Protein AF-A0A9D9R677-F1 (afdb_monomer)

Foldseek 3Di:
DDDDDPPPPPDPDFCDWADQPPRDTDRDLVVFLFPVLSVLVVVLVVLVVVLVVLVVVLVVLVVVLVVDDPVVNVVSVVVNVVSVVVNVVSVVVSVVSSVVSNVRRVVSVVD

Secondary structure (DSSP, 8-state):
----------SPPPS--EE-STTPEE-SGGG-S-HHHHHHHHHHHHHHHHHHHHHHHHHHHHHHHHH--HHHHHHHHHHHHHHHHHHHHHHHHHHHHHHHHHHHHHHHHT-

Structure (mmCIF, N/CA/C/O backbone):
data_AF-A0A9D9R677-F1
#
_entry.id   AF-A0A9D9R677-F1
#
loop_
_atom_site.group_PDB
_atom_site.id
_atom_site.type_symbol
_atom_site.label_atom_id
_atom_site.label_alt_id
_atom_site.label_comp_id
_atom_site.label_asym_id
_atom_site.label_entity_id
_atom_site.label_seq_id
_atom_site.pdbx_PDB_ins_code
_atom_site.Cartn_x
_atom_site.Cartn_y
_atom_site.Cartn_z
_atom_site.occupancy
_atom_site.B_iso_or_equiv
_atom_site.auth_seq_id
_atom_site.auth_comp_id
_atom_site.auth_asym_id
_atom_site.auth_atom_id
_atom_site.pdbx_PDB_model_num
ATOM 1 N N . SER A 1 1 ? -29.674 -23.892 -34.224 1.00 45.31 1 SER A N 1
ATOM 2 C CA . SER A 1 1 ? -28.416 -23.775 -33.471 1.00 45.31 1 SER A CA 1
ATOM 3 C C . SER A 1 1 ? -27.581 -22.693 -34.110 1.00 45.31 1 SER A C 1
ATOM 5 O O . SER A 1 1 ? -27.325 -22.792 -35.301 1.00 45.31 1 SER A O 1
ATOM 7 N N . ILE A 1 2 ? -27.250 -21.642 -33.365 1.00 44.66 2 ILE A N 1
ATOM 8 C CA . ILE A 1 2 ? -26.244 -20.656 -33.765 1.00 44.66 2 ILE A CA 1
ATOM 9 C C . ILE A 1 2 ? -25.199 -20.691 -32.657 1.00 44.66 2 ILE A C 1
ATOM 11 O O . ILE A 1 2 ? -25.521 -20.438 -31.498 1.00 44.66 2 ILE A O 1
ATOM 15 N N . GLU A 1 3 ? -23.988 -21.095 -33.022 1.00 49.84 3 GLU A N 1
ATOM 16 C CA . GLU A 1 3 ? -22.801 -21.026 -32.179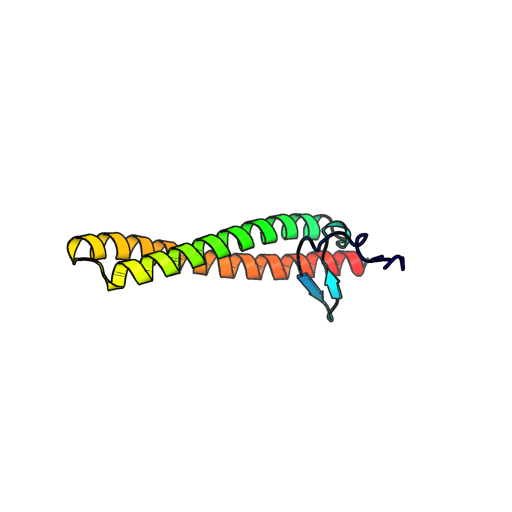 1.00 49.84 3 GLU A CA 1
ATOM 17 C C . GLU A 1 3 ? -22.463 -19.551 -31.946 1.00 49.84 3 GLU A C 1
ATOM 19 O O . GLU A 1 3 ? -22.092 -18.832 -32.873 1.00 49.84 3 GLU A O 1
ATOM 24 N N . SER A 1 4 ? -22.618 -19.075 -30.711 1.00 49.94 4 SER A N 1
ATOM 25 C CA . SER A 1 4 ? -22.035 -17.805 -30.289 1.00 49.94 4 SER A CA 1
ATOM 26 C C . SER A 1 4 ? -20.605 -18.069 -29.827 1.00 49.94 4 SER A C 1
ATOM 28 O O . SER A 1 4 ? -20.369 -18.559 -28.723 1.00 49.94 4 SER A O 1
ATOM 30 N N . ILE A 1 5 ? -19.660 -17.760 -30.705 1.00 54.50 5 ILE A N 1
ATOM 31 C CA . ILE A 1 5 ? -18.229 -17.706 -30.422 1.00 54.50 5 ILE A CA 1
ATOM 32 C C . ILE A 1 5 ? -17.991 -16.557 -29.429 1.00 54.50 5 ILE A C 1
ATOM 34 O O . ILE A 1 5 ? -17.994 -15.392 -29.817 1.00 54.50 5 ILE A O 1
ATOM 38 N N . SER A 1 6 ? -17.786 -16.872 -28.149 1.00 49.88 6 SER A N 1
ATOM 39 C CA . SER A 1 6 ? -17.141 -15.957 -27.197 1.00 49.88 6 SER A CA 1
ATOM 40 C C . SER A 1 6 ? -15.634 -16.178 -27.268 1.00 49.88 6 SER A C 1
ATOM 42 O O . SER A 1 6 ? -15.050 -16.852 -26.427 1.00 49.88 6 SER A O 1
ATOM 44 N N . ALA A 1 7 ? -15.006 -15.644 -28.313 1.00 53.78 7 ALA A N 1
ATOM 45 C CA . ALA A 1 7 ? -13.555 -15.539 -28.391 1.00 53.78 7 ALA A CA 1
ATOM 46 C C . ALA A 1 7 ? -13.122 -14.256 -27.669 1.00 53.78 7 ALA A C 1
ATOM 48 O O . ALA A 1 7 ? -12.925 -13.228 -28.303 1.00 53.78 7 ALA A O 1
ATOM 49 N N . ASP A 1 8 ? -13.041 -14.314 -26.340 1.00 53.41 8 ASP A N 1
ATOM 50 C CA . ASP A 1 8 ? -12.441 -13.243 -25.527 1.00 53.41 8 ASP A CA 1
ATOM 51 C C . ASP A 1 8 ? -11.846 -13.790 -24.209 1.00 53.41 8 ASP A C 1
ATOM 53 O O . ASP A 1 8 ? -11.857 -13.132 -23.175 1.00 53.41 8 ASP A O 1
ATOM 57 N N . THR A 1 9 ? -11.336 -15.030 -24.220 1.00 54.97 9 THR A N 1
ATOM 58 C CA . THR A 1 9 ? -10.820 -15.720 -23.015 1.00 54.97 9 THR A CA 1
ATOM 59 C C . THR A 1 9 ? -9.302 -15.922 -22.972 1.00 54.97 9 THR A C 1
ATOM 61 O O . THR A 1 9 ? -8.827 -16.607 -22.077 1.00 54.97 9 THR A O 1
ATOM 64 N N . ASP A 1 10 ? -8.525 -15.329 -23.884 1.00 60.12 10 ASP A N 1
ATOM 65 C CA . ASP A 1 10 ? -7.072 -15.593 -23.975 1.00 60.12 10 ASP A CA 1
ATOM 66 C C . ASP A 1 10 ? -6.165 -14.444 -23.505 1.00 60.12 10 ASP A C 1
ATOM 68 O O . ASP A 1 10 ? -4.940 -14.540 -23.612 1.00 60.12 10 ASP A O 1
ATOM 72 N N . LYS A 1 11 ? -6.713 -13.346 -22.963 1.00 60.00 11 LYS A N 1
ATOM 73 C CA . LYS A 1 11 ? -5.865 -12.358 -22.278 1.00 60.00 11 LYS A CA 1
ATOM 74 C C . LYS A 1 11 ? -5.670 -12.786 -20.822 1.00 60.00 11 LYS A C 1
ATOM 76 O O . LYS A 1 11 ? -6.671 -12.913 -20.122 1.00 60.00 11 LYS A O 1
ATOM 81 N N . PRO A 1 12 ? -4.424 -12.995 -20.358 1.00 68.38 12 PRO A N 1
ATOM 82 C CA . PRO A 1 12 ? -4.176 -13.216 -18.941 1.00 68.38 12 PRO A CA 1
ATOM 83 C C . PRO A 1 12 ? -4.660 -12.002 -18.143 1.00 68.38 12 PRO A C 1
ATOM 85 O O . PRO A 1 12 ? -4.507 -10.865 -18.599 1.00 68.38 12 PRO A O 1
ATOM 88 N N . ASP A 1 13 ? -5.242 -12.260 -16.972 1.00 82.44 13 ASP A N 1
ATOM 89 C CA . ASP A 1 13 ? -5.679 -11.209 -16.056 1.00 82.44 13 ASP A CA 1
ATOM 90 C C . ASP A 1 13 ? -4.505 -10.295 -15.678 1.00 82.44 13 ASP A C 1
ATOM 92 O O . ASP A 1 13 ? -3.364 -10.740 -15.519 1.00 82.44 13 ASP A O 1
ATOM 96 N N . ASP A 1 14 ? -4.798 -9.004 -15.517 1.00 88.38 14 ASP A N 1
ATOM 97 C CA . ASP A 1 14 ? -3.822 -8.031 -15.034 1.00 88.38 14 ASP A CA 1
ATOM 98 C C . ASP A 1 14 ? -3.372 -8.409 -13.611 1.00 88.38 14 ASP A C 1
ATOM 100 O O . ASP A 1 14 ? -4.175 -8.442 -12.677 1.00 88.38 14 ASP A O 1
ATOM 104 N N . GLU A 1 15 ? -2.070 -8.637 -13.424 1.00 90.25 15 GLU A N 1
ATOM 105 C CA . GLU A 1 15 ? -1.474 -8.941 -12.114 1.00 90.25 15 GLU A CA 1
ATOM 106 C C . GLU A 1 15 ? -1.501 -7.704 -11.199 1.00 90.25 15 GLU A C 1
ATOM 108 O O . GLU A 1 15 ? -1.583 -7.800 -9.973 1.00 90.25 15 GLU A O 1
ATOM 113 N N . PHE A 1 16 ? -1.426 -6.518 -11.803 1.00 93.56 16 PHE A N 1
ATOM 114 C CA . PHE A 1 16 ? -1.560 -5.222 -11.150 1.00 93.56 16 PHE A CA 1
ATOM 115 C C . PHE A 1 16 ? -1.871 -4.135 -12.183 1.00 93.56 16 PHE A C 1
ATOM 117 O O . PHE A 1 16 ? -1.915 -4.372 -13.383 1.00 93.56 16 PHE A O 1
ATOM 124 N N . VAL A 1 17 ? -2.050 -2.897 -11.723 1.00 94.00 17 VAL A N 1
ATOM 125 C CA . VAL A 1 17 ? -2.028 -1.715 -12.591 1.00 94.00 17 VAL A CA 1
ATOM 126 C C . VAL A 1 17 ? -1.042 -0.720 -12.002 1.00 94.00 17 VAL A C 1
ATOM 128 O O . VAL A 1 17 ? -1.233 -0.233 -10.885 1.00 94.00 17 VAL A O 1
ATOM 131 N N . PHE A 1 18 ? 0.026 -0.428 -12.741 1.00 96.00 18 PHE A N 1
ATOM 132 C CA . PHE A 1 18 ? 1.056 0.521 -12.333 1.00 96.00 18 PHE A CA 1
ATOM 133 C C . PHE A 1 18 ? 1.412 1.466 -13.475 1.00 96.00 18 PHE A C 1
ATOM 135 O O . PHE A 1 18 ? 1.632 1.036 -14.602 1.00 96.00 18 PHE A O 1
ATOM 142 N N . TYR A 1 19 ? 1.484 2.761 -13.178 1.00 94.62 19 TYR A N 1
ATOM 143 C CA . TYR A 1 19 ? 1.887 3.774 -14.148 1.00 94.62 19 TYR A CA 1
ATOM 144 C C . TYR A 1 19 ? 3.340 4.162 -13.901 1.00 94.62 19 TYR A C 1
ATOM 146 O O . TYR A 1 19 ? 3.666 4.729 -12.849 1.00 94.62 19 TYR A O 1
ATOM 154 N N . VAL A 1 20 ? 4.189 3.848 -14.879 1.00 89.56 20 VAL A N 1
ATOM 155 C CA . VAL A 1 20 ? 5.627 4.113 -14.826 1.00 89.56 20 VAL A CA 1
ATOM 156 C C . VAL A 1 20 ? 5.857 5.603 -15.063 1.00 89.56 20 VAL A C 1
ATOM 158 O O . VAL A 1 20 ? 5.989 6.357 -14.106 1.00 89.56 20 VAL A O 1
ATOM 161 N N . MET A 1 21 ? 5.819 6.068 -16.310 1.00 84.69 21 MET A N 1
ATOM 162 C CA . MET A 1 21 ? 5.948 7.482 -16.674 1.00 84.69 21 MET A CA 1
ATOM 163 C C . MET A 1 21 ? 5.141 7.763 -17.943 1.00 84.69 21 MET A C 1
ATOM 165 O O . MET A 1 21 ? 4.834 6.846 -18.700 1.00 84.69 21 MET A O 1
ATOM 169 N N . ASN A 1 22 ? 4.766 9.026 -18.171 1.00 84.00 22 ASN A N 1
ATOM 170 C CA . ASN A 1 22 ? 4.125 9.481 -19.415 1.00 84.00 22 ASN A CA 1
ATOM 171 C C . ASN A 1 22 ? 2.879 8.672 -19.840 1.00 84.00 22 ASN A C 1
ATOM 173 O O . ASN A 1 22 ? 2.619 8.491 -21.025 1.00 84.00 22 ASN A O 1
ATOM 177 N N . GLY A 1 23 ? 2.110 8.163 -18.871 1.00 83.50 23 GLY A N 1
ATOM 178 C CA . GLY A 1 23 ? 0.900 7.375 -19.130 1.00 83.50 23 GLY A CA 1
ATOM 179 C C . GLY A 1 23 ? 1.140 5.907 -19.499 1.00 83.50 23 GLY A C 1
ATOM 180 O O . GLY A 1 23 ? 0.167 5.179 -19.690 1.00 83.50 23 GLY A O 1
ATOM 181 N N . VAL A 1 24 ? 2.394 5.442 -19.544 1.00 90.56 24 VAL A N 1
ATOM 182 C CA . VAL A 1 24 ? 2.719 4.029 -19.777 1.00 90.56 24 VAL A CA 1
ATOM 183 C C . VAL A 1 24 ? 2.226 3.194 -18.596 1.00 90.56 24 VAL A C 1
ATOM 185 O O . VAL A 1 24 ? 2.647 3.392 -17.451 1.00 90.56 24 VAL A O 1
ATOM 188 N N . ARG A 1 25 ? 1.308 2.273 -18.892 1.00 94.25 25 ARG A N 1
ATOM 189 C CA . ARG A 1 25 ? 0.683 1.359 -17.936 1.00 94.25 25 ARG A CA 1
ATOM 190 C C . ARG A 1 25 ? 1.335 -0.011 -18.043 1.00 94.25 25 ARG A C 1
ATOM 192 O O . ARG A 1 25 ? 1.313 -0.611 -19.112 1.00 94.25 25 ARG A O 1
ATOM 199 N N . TYR A 1 26 ? 1.846 -0.508 -16.926 1.00 95.75 26 TYR A N 1
ATOM 200 C CA . TYR A 1 26 ? 2.281 -1.888 -16.762 1.00 95.75 26 TYR A CA 1
ATOM 201 C C . TYR A 1 26 ? 1.225 -2.663 -15.995 1.00 95.75 26 TYR A C 1
ATOM 203 O O . TYR A 1 26 ? 0.663 -2.159 -15.014 1.00 95.75 26 TYR A O 1
ATOM 211 N N . THR A 1 27 ? 0.971 -3.884 -16.452 1.00 95.31 27 THR A N 1
ATOM 212 C CA . THR A 1 27 ? 0.014 -4.783 -15.811 1.00 95.31 27 THR A CA 1
ATOM 213 C C . THR A 1 27 ? 0.588 -6.125 -15.395 1.00 95.31 27 THR A C 1
ATOM 215 O O . THR A 1 27 ? -0.085 -6.881 -14.698 1.00 95.31 27 THR A O 1
ATOM 218 N N . ARG A 1 28 ? 1.836 -6.415 -15.781 1.00 95.12 28 ARG A N 1
ATOM 219 C CA . ARG A 1 28 ? 2.522 -7.681 -15.503 1.00 95.12 28 ARG A CA 1
ATOM 220 C C . ARG A 1 28 ? 3.994 -7.458 -15.180 1.00 95.12 28 ARG A C 1
ATOM 222 O O . ARG A 1 28 ? 4.599 -6.487 -15.644 1.00 95.12 28 ARG A O 1
ATOM 229 N N . PHE A 1 29 ? 4.600 -8.349 -14.394 1.00 95.50 29 PHE A N 1
ATOM 230 C CA . PHE A 1 29 ? 6.013 -8.211 -13.997 1.00 95.50 29 PHE A CA 1
ATOM 231 C C . PHE A 1 29 ? 7.001 -8.269 -15.174 1.00 95.50 29 PHE A C 1
ATOM 233 O O . PHE A 1 2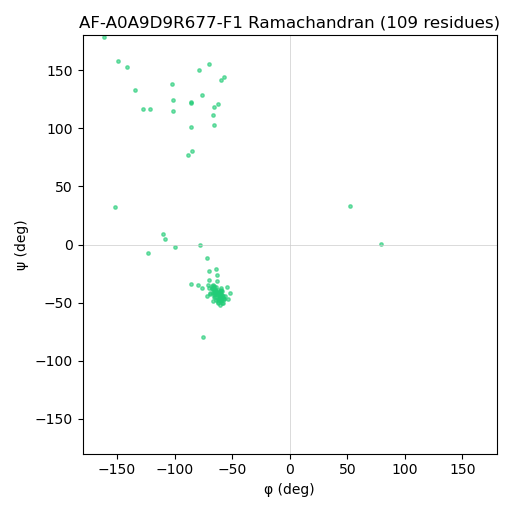9 ? 8.094 -7.700 -15.095 1.00 95.50 29 PHE A O 1
ATOM 240 N N . ASP A 1 30 ? 6.631 -8.936 -16.268 1.00 94.81 30 ASP A N 1
ATOM 241 C CA . ASP A 1 30 ? 7.437 -9.015 -17.491 1.00 94.81 30 ASP A CA 1
ATOM 242 C C . ASP A 1 30 ? 7.472 -7.701 -18.288 1.00 94.81 30 ASP A C 1
ATOM 244 O O . ASP A 1 30 ? 8.318 -7.549 -19.163 1.00 94.81 30 ASP A O 1
ATOM 248 N N . ASN A 1 31 ? 6.619 -6.724 -17.954 1.00 95.12 31 ASN A N 1
ATOM 249 C CA . ASN A 1 31 ? 6.647 -5.400 -18.575 1.00 95.12 31 ASN A CA 1
ATOM 250 C C . ASN A 1 31 ? 7.880 -4.584 -18.151 1.00 95.12 31 ASN A C 1
ATOM 252 O O . ASN A 1 31 ? 8.282 -3.677 -18.873 1.00 95.12 31 ASN A O 1
ATOM 256 N N . PHE A 1 32 ? 8.481 -4.901 -16.999 1.00 96.50 32 PHE A N 1
ATOM 257 C CA . PHE A 1 32 ? 9.655 -4.191 -16.492 1.00 96.50 32 PHE A CA 1
ATOM 258 C C . PHE A 1 32 ? 10.931 -4.589 -17.230 1.00 96.50 32 PHE A C 1
ATOM 260 O O . PHE A 1 32 ? 11.280 -5.773 -17.279 1.00 96.50 32 PHE A O 1
ATOM 267 N N . GLN A 1 33 ? 11.672 -3.591 -17.706 1.00 96.12 33 GLN A N 1
ATOM 268 C CA . GLN A 1 33 ? 13.022 -3.748 -18.248 1.00 96.12 33 GLN A CA 1
ATOM 269 C C . GLN A 1 33 ? 14.060 -3.852 -17.125 1.00 96.12 33 GLN A C 1
ATOM 271 O O . GLN A 1 33 ? 15.025 -4.613 -17.230 1.00 96.12 33 GLN A O 1
ATOM 276 N N . SER A 1 34 ? 13.847 -3.139 -16.015 1.00 97.38 34 SER A N 1
ATOM 277 C CA . SER A 1 34 ? 14.719 -3.183 -14.844 1.00 97.38 34 SER A CA 1
ATOM 278 C C . SER A 1 34 ? 14.352 -4.338 -13.909 1.00 97.38 34 SER A C 1
ATOM 280 O O . SER A 1 34 ? 13.243 -4.414 -13.373 1.00 97.38 34 SER A O 1
ATOM 282 N N . SER A 1 35 ? 15.313 -5.228 -13.642 1.00 97.25 35 SER A N 1
ATOM 283 C CA . SER A 1 35 ? 15.158 -6.281 -12.626 1.00 97.25 35 SER A CA 1
ATOM 284 C C . SER A 1 35 ? 14.977 -5.707 -11.216 1.00 97.25 35 SER A C 1
ATOM 286 O O . SER A 1 35 ? 14.249 -6.280 -10.404 1.00 97.25 35 SER A O 1
ATOM 288 N N . GLU A 1 36 ? 15.582 -4.549 -10.936 1.00 97.94 36 GLU A N 1
ATOM 289 C CA . GLU A 1 36 ? 15.385 -3.811 -9.690 1.00 97.94 36 GLU A CA 1
ATOM 290 C C . GLU A 1 36 ? 13.953 -3.273 -9.586 1.00 97.94 36 GLU A C 1
ATOM 292 O O . GLU A 1 36 ? 13.291 -3.502 -8.571 1.00 97.94 36 GLU A O 1
ATOM 297 N N . ALA A 1 37 ? 13.443 -2.625 -10.642 1.00 97.69 37 ALA A N 1
ATOM 298 C CA . ALA A 1 37 ? 12.069 -2.123 -10.668 1.00 97.69 37 ALA A CA 1
ATOM 299 C C . ALA A 1 37 ? 11.054 -3.263 -10.495 1.00 97.69 37 ALA A C 1
ATOM 301 O O . ALA A 1 37 ? 10.107 -3.129 -9.718 1.00 97.69 37 ALA A O 1
ATOM 302 N N . ARG A 1 38 ? 11.300 -4.417 -11.130 1.00 98.06 38 ARG A N 1
ATOM 303 C CA . ARG A 1 38 ? 10.486 -5.628 -10.956 1.00 98.06 38 ARG A CA 1
ATOM 304 C C . ARG A 1 38 ? 10.454 -6.099 -9.499 1.00 98.06 38 ARG A C 1
ATOM 306 O O . ARG A 1 38 ? 9.372 -6.280 -8.948 1.00 98.06 38 ARG A O 1
ATOM 313 N N . SER A 1 39 ? 11.612 -6.226 -8.844 1.00 98.06 39 SER A N 1
ATOM 314 C CA . SER A 1 39 ? 11.673 -6.641 -7.431 1.00 98.06 39 SER A CA 1
ATOM 315 C C . SER A 1 39 ? 11.006 -5.628 -6.493 1.00 98.06 39 SER A C 1
ATOM 317 O O . SER A 1 39 ? 10.350 -5.995 -5.515 1.00 98.06 39 SER A O 1
ATOM 319 N N . LEU A 1 40 ? 11.139 -4.331 -6.778 1.00 98.44 40 LEU A N 1
ATOM 320 C CA . LEU A 1 40 ? 10.435 -3.289 -6.035 1.00 98.44 40 LEU A CA 1
ATOM 321 C C . LEU A 1 40 ? 8.917 -3.377 -6.236 1.00 98.44 40 LEU A C 1
ATOM 323 O O . LEU A 1 40 ? 8.174 -3.177 -5.275 1.00 98.44 40 LEU A O 1
ATOM 327 N N . MET A 1 41 ? 8.451 -3.728 -7.436 1.00 98.12 41 MET A N 1
ATOM 328 C CA . MET A 1 41 ? 7.032 -3.934 -7.713 1.00 98.12 41 MET A CA 1
ATOM 329 C C . MET A 1 41 ? 6.458 -5.126 -6.938 1.00 98.12 41 MET A C 1
ATOM 331 O O . MET A 1 41 ? 5.366 -5.015 -6.386 1.00 98.12 41 MET A O 1
ATOM 335 N N . GLU A 1 42 ? 7.189 -6.235 -6.810 1.00 97.44 42 GLU A N 1
ATOM 336 C CA . GLU A 1 42 ? 6.760 -7.373 -5.977 1.00 97.44 42 GLU A CA 1
ATOM 337 C C . GLU A 1 42 ? 6.523 -6.929 -4.524 1.00 97.44 42 GLU A C 1
ATOM 339 O O . GLU A 1 42 ? 5.466 -7.184 -3.937 1.00 97.44 42 GLU A O 1
ATOM 344 N N . LYS A 1 43 ? 7.470 -6.164 -3.964 1.00 97.75 43 LYS A N 1
ATOM 345 C CA . LYS A 1 43 ? 7.345 -5.580 -2.618 1.00 97.75 43 LYS A CA 1
ATOM 346 C C . LYS A 1 43 ? 6.167 -4.612 -2.529 1.00 97.75 43 LYS A C 1
ATOM 348 O O . LYS A 1 43 ? 5.447 -4.615 -1.531 1.00 97.75 43 LYS A O 1
ATOM 353 N N . ARG A 1 44 ? 5.960 -3.792 -3.563 1.00 98.06 44 ARG A N 1
ATOM 354 C CA . ARG A 1 44 ? 4.844 -2.846 -3.655 1.00 98.06 44 ARG A CA 1
ATOM 355 C C . ARG A 1 44 ? 3.500 -3.565 -3.603 1.00 98.06 44 ARG A C 1
ATOM 357 O O . ARG A 1 44 ? 2.635 -3.141 -2.844 1.00 98.06 44 ARG A O 1
ATOM 364 N N . VAL A 1 45 ? 3.316 -4.627 -4.391 1.00 97.06 45 VAL A N 1
ATOM 365 C CA . VAL A 1 45 ? 2.069 -5.410 -4.434 1.00 97.06 45 VAL A CA 1
ATOM 366 C C . VAL A 1 45 ? 1.777 -6.019 -3.065 1.00 97.06 45 VAL A C 1
ATOM 368 O O . VAL A 1 45 ? 0.677 -5.838 -2.541 1.00 97.06 45 VAL A O 1
ATOM 371 N N . ALA A 1 46 ? 2.776 -6.648 -2.439 1.00 96.75 46 ALA A N 1
ATOM 372 C CA . ALA A 1 46 ? 2.628 -7.217 -1.102 1.00 96.75 46 ALA A CA 1
ATOM 373 C C . ALA A 1 46 ? 2.251 -6.151 -0.055 1.00 96.75 46 ALA A C 1
ATOM 375 O O . ALA A 1 46 ? 1.302 -6.330 0.711 1.00 96.75 46 ALA A O 1
ATOM 376 N N . LEU A 1 47 ? 2.944 -5.005 -0.054 1.00 97.81 47 LEU A N 1
ATOM 377 C CA . LEU A 1 47 ? 2.655 -3.905 0.868 1.00 97.81 47 LEU A CA 1
ATOM 378 C C . LEU A 1 47 ? 1.273 -3.286 0.618 1.00 97.81 47 LEU A C 1
ATOM 380 O O . LEU A 1 47 ? 0.575 -2.953 1.572 1.00 97.81 47 LEU A O 1
ATOM 384 N N . ALA A 1 48 ? 0.863 -3.137 -0.643 1.00 97.06 48 ALA A N 1
ATOM 385 C CA . ALA A 1 48 ? -0.448 -2.606 -1.003 1.00 97.06 48 ALA A CA 1
ATOM 386 C C . ALA A 1 48 ? -1.584 -3.523 -0.525 1.00 97.06 48 ALA A C 1
ATOM 388 O O . ALA A 1 48 ? -2.573 -3.018 0.007 1.00 97.06 48 ALA A O 1
ATOM 389 N N . SER A 1 49 ? -1.418 -4.846 -0.651 1.00 96.31 49 SER A N 1
ATOM 390 C CA . SER A 1 49 ? -2.364 -5.828 -0.107 1.00 96.31 49 SER A CA 1
ATOM 391 C C . SER A 1 49 ? -2.473 -5.695 1.411 1.00 96.31 49 SER A C 1
ATOM 393 O O . SER A 1 49 ? -3.562 -5.472 1.935 1.00 96.31 49 SER A O 1
ATOM 395 N N . GLN A 1 50 ? -1.338 -5.706 2.118 1.00 96.94 50 GLN A N 1
ATOM 396 C CA . GLN A 1 50 ? -1.322 -5.557 3.575 1.00 96.94 50 GLN A CA 1
ATOM 397 C C . GLN A 1 50 ? -1.945 -4.230 4.035 1.00 96.94 50 GLN A C 1
ATOM 399 O O . GLN A 1 50 ? -2.659 -4.185 5.036 1.00 96.94 50 GLN A O 1
ATOM 404 N N . LEU A 1 51 ? -1.698 -3.142 3.303 1.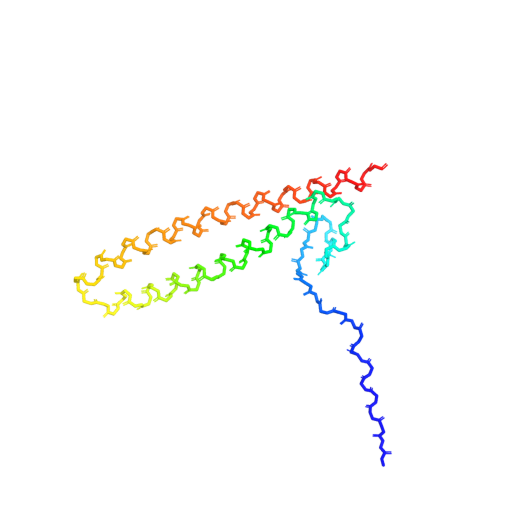00 97.88 51 LEU A N 1
ATOM 405 C CA . LEU A 1 51 ? -2.273 -1.831 3.586 1.00 97.88 51 LEU A CA 1
ATOM 406 C C . LEU A 1 51 ? -3.797 -1.816 3.397 1.00 97.88 51 LEU A C 1
ATOM 408 O O . LEU A 1 51 ? -4.494 -1.120 4.138 1.00 97.88 51 LEU A O 1
ATOM 412 N N . ALA A 1 52 ? -4.326 -2.547 2.414 1.00 97.31 52 ALA A N 1
ATOM 413 C CA . ALA A 1 52 ? -5.767 -2.687 2.214 1.00 97.31 52 ALA A CA 1
ATOM 414 C C . ALA A 1 52 ? -6.422 -3.454 3.375 1.00 97.31 52 ALA A C 1
ATOM 416 O O . ALA A 1 52 ? -7.459 -3.017 3.890 1.00 97.31 52 ALA A O 1
ATOM 417 N N . ASP A 1 53 ? -5.778 -4.524 3.842 1.00 97.88 53 ASP A N 1
ATOM 418 C CA . ASP A 1 53 ? -6.230 -5.302 4.998 1.00 97.88 53 ASP A CA 1
ATOM 419 C C . ASP A 1 53 ? -6.204 -4.458 6.278 1.00 97.88 53 ASP A C 1
ATOM 421 O O . ASP A 1 53 ? -7.210 -4.365 6.985 1.00 97.88 53 ASP A O 1
ATOM 425 N N . ASP A 1 54 ? -5.104 -3.742 6.530 1.00 98.00 54 ASP A N 1
ATOM 426 C CA . ASP A 1 54 ? -4.958 -2.858 7.692 1.00 98.00 54 ASP A CA 1
ATOM 427 C C . ASP A 1 54 ? -6.016 -1.739 7.692 1.00 98.00 54 ASP A C 1
ATOM 429 O O . ASP A 1 54 ? -6.599 -1.419 8.729 1.00 98.00 54 ASP A O 1
ATOM 433 N N . LYS A 1 55 ? -6.321 -1.150 6.526 1.00 97.88 55 LYS A N 1
ATOM 434 C CA . LYS A 1 55 ? -7.386 -0.138 6.387 1.00 97.88 55 LYS A CA 1
ATOM 435 C C . LYS A 1 55 ? -8.773 -0.722 6.649 1.00 97.88 55 LYS A C 1
ATOM 437 O O . LYS A 1 55 ? -9.611 -0.054 7.263 1.00 97.88 55 LYS A O 1
ATOM 442 N N . THR A 1 56 ? -9.021 -1.946 6.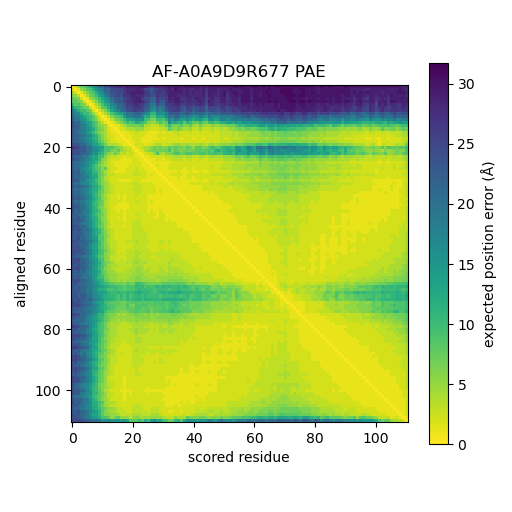192 1.00 98.12 56 THR A N 1
ATOM 443 C CA . THR A 1 56 ? -10.284 -2.657 6.427 1.00 98.12 56 THR A CA 1
ATOM 444 C C . THR A 1 56 ? -10.466 -2.952 7.910 1.00 98.12 56 THR A C 1
ATOM 446 O O . THR A 1 56 ? -11.521 -2.652 8.478 1.00 98.12 56 THR A O 1
ATOM 449 N N . GLU A 1 57 ? -9.417 -3.440 8.569 1.00 97.19 57 GLU A N 1
ATOM 450 C CA . GLU A 1 57 ? -9.430 -3.704 10.003 1.00 97.19 57 GLU A CA 1
ATOM 451 C C . GLU A 1 57 ? -9.598 -2.416 10.813 1.00 97.19 57 GLU A C 1
ATOM 453 O O . GLU A 1 57 ? -10.414 -2.357 11.734 1.00 97.19 57 GLU A O 1
ATOM 458 N N . LEU A 1 58 ? -8.926 -1.332 10.420 1.00 97.50 58 LEU A N 1
ATOM 459 C CA . LEU A 1 58 ? -9.085 -0.030 11.061 1.00 97.50 58 LEU A CA 1
ATOM 460 C C . LEU A 1 58 ? -10.531 0.475 10.970 1.00 97.50 58 LEU A C 1
ATOM 462 O O . LEU A 1 58 ? -11.087 0.968 11.956 1.00 97.50 58 LEU A O 1
ATOM 466 N N . LYS A 1 59 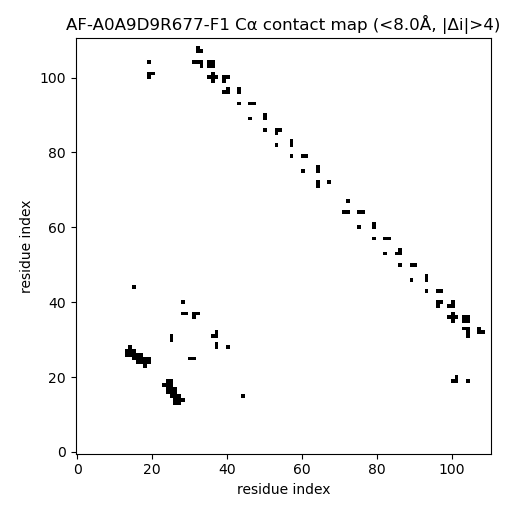? -11.175 0.321 9.806 1.00 96.88 59 LYS A N 1
ATOM 467 C CA . LYS A 1 59 ? -12.596 0.654 9.625 1.00 96.88 59 LYS A CA 1
ATOM 468 C C . LYS A 1 59 ? -13.481 -0.181 10.553 1.00 96.88 59 LYS A C 1
ATOM 470 O O . LYS A 1 59 ? -14.377 0.371 11.194 1.00 96.88 59 LYS A O 1
ATOM 475 N N . ARG A 1 60 ? -13.215 -1.486 10.662 1.00 96.31 60 ARG A N 1
ATOM 476 C CA . ARG A 1 60 ? -13.948 -2.402 11.547 1.00 96.31 60 A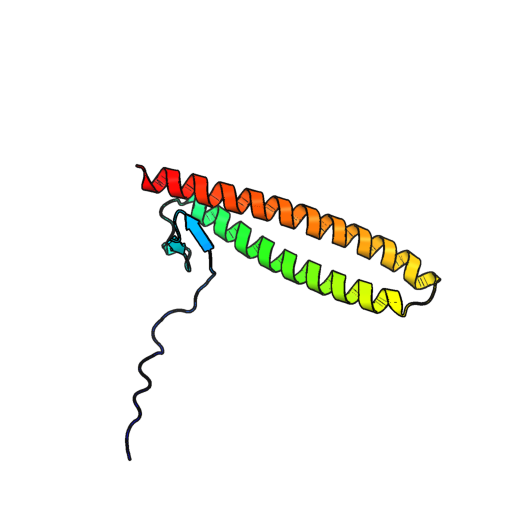RG A CA 1
ATOM 477 C C . ARG A 1 60 ? -13.793 -2.012 13.019 1.00 96.31 60 ARG A C 1
ATOM 479 O O . ARG A 1 60 ? -14.794 -1.912 13.729 1.00 96.31 60 ARG A O 1
ATOM 486 N N . LEU A 1 61 ? -12.568 -1.742 13.472 1.00 95.75 61 LEU A N 1
ATOM 487 C CA . LEU A 1 61 ? -12.277 -1.340 14.850 1.00 95.75 61 LEU A CA 1
ATOM 488 C C . LEU A 1 61 ? -12.944 -0.014 15.211 1.00 95.75 61 LEU A C 1
ATOM 490 O O . LEU A 1 61 ? -13.562 0.079 16.270 1.00 95.75 61 LEU A O 1
ATOM 494 N N . ARG A 1 62 ? -12.894 0.986 14.324 1.00 95.81 62 ARG A N 1
ATOM 495 C CA . ARG A 1 62 ? -13.570 2.278 14.529 1.00 95.81 62 ARG A CA 1
ATOM 496 C C . ARG A 1 62 ? -15.092 2.121 14.631 1.00 95.81 62 ARG A C 1
ATOM 498 O O . ARG A 1 62 ? -15.707 2.726 15.507 1.00 95.81 62 ARG A O 1
ATOM 505 N N . ALA A 1 63 ? -15.698 1.268 13.803 1.00 95.25 63 ALA A N 1
ATOM 506 C CA . ALA A 1 63 ? -17.131 0.972 13.884 1.00 95.25 63 ALA A CA 1
ATOM 507 C C . ALA A 1 63 ? -17.508 0.258 15.195 1.00 95.25 63 ALA A C 1
ATOM 509 O O . ALA A 1 63 ? -18.509 0.592 15.831 1.00 95.25 63 ALA A O 1
ATOM 510 N N . ALA A 1 64 ? -16.689 -0.698 15.636 1.00 94.81 64 ALA A N 1
ATOM 511 C CA . ALA A 1 64 ? -16.894 -1.383 16.907 1.00 94.81 64 ALA A CA 1
ATOM 512 C C . ALA A 1 64 ? -16.692 -0.435 18.107 1.00 94.81 64 ALA A C 1
ATOM 514 O O . ALA A 1 64 ? -17.442 -0.505 19.080 1.00 94.81 64 ALA A O 1
ATOM 515 N N . TYR A 1 65 ? -15.726 0.485 18.028 1.00 94.69 65 TYR A N 1
ATOM 516 C CA . TYR A 1 65 ? -15.416 1.456 19.081 1.00 94.69 65 TYR A CA 1
ATOM 517 C C . TYR A 1 65 ? -16.605 2.370 19.390 1.00 94.69 65 TYR A C 1
ATOM 519 O O . TYR A 1 65 ? -16.922 2.593 20.561 1.00 94.69 65 TYR A O 1
ATOM 527 N N . ALA A 1 66 ? -17.313 2.834 18.353 1.00 92.31 66 ALA A N 1
ATOM 528 C CA . ALA A 1 66 ? -18.499 3.679 18.498 1.00 92.31 66 ALA A CA 1
ATOM 529 C C . ALA A 1 66 ? -19.562 3.048 19.420 1.00 92.31 66 ALA A C 1
ATOM 531 O O . ALA A 1 66 ? -20.167 3.738 20.241 1.00 92.31 66 ALA A O 1
ATOM 532 N N . ASN A 1 67 ? -19.708 1.721 19.364 1.00 92.50 67 ASN A N 1
ATOM 533 C CA . ASN A 1 67 ? -20.719 0.963 20.105 1.00 92.50 67 ASN A CA 1
ATOM 534 C C . ASN A 1 67 ? -20.186 0.295 21.389 1.00 92.50 67 ASN A C 1
ATOM 536 O O . ASN A 1 67 ? -20.940 -0.347 22.120 1.00 92.50 67 ASN A O 1
ATOM 540 N N . ALA A 1 68 ? -18.890 0.419 21.682 1.00 92.44 68 ALA A N 1
ATOM 541 C CA . ALA A 1 68 ? -18.258 -0.281 22.795 1.00 92.44 68 ALA A CA 1
ATOM 542 C C . ALA A 1 68 ? -18.524 0.388 24.156 1.00 92.44 68 ALA A C 1
ATOM 544 O O . ALA A 1 68 ? -18.625 1.611 24.265 1.00 92.44 68 ALA A O 1
ATOM 545 N N . LYS A 1 69 ? -18.556 -0.420 25.226 1.00 92.69 69 LYS A N 1
ATOM 546 C CA . LYS A 1 69 ? -18.593 0.060 26.621 1.00 92.69 69 LYS A CA 1
ATOM 547 C C . LYS A 1 69 ? -17.244 0.692 27.022 1.00 92.69 69 LYS A C 1
ATOM 549 O O . LYS A 1 69 ? -16.215 0.283 26.478 1.00 92.69 69 LYS A O 1
ATOM 554 N N . PRO A 1 70 ? -17.193 1.604 28.015 1.00 90.00 70 PRO A N 1
ATOM 555 C CA . PRO A 1 70 ? -15.981 2.368 28.353 1.00 90.00 70 PRO A CA 1
ATOM 556 C C . PRO A 1 70 ? -14.710 1.531 28.586 1.00 90.00 70 PRO A C 1
ATOM 558 O O . PRO A 1 70 ? -13.643 1.872 28.083 1.00 90.00 70 PRO A O 1
ATOM 561 N N . ALA A 1 71 ? -14.817 0.394 29.281 1.00 86.00 71 ALA A N 1
ATOM 562 C CA . ALA A 1 71 ? -13.671 -0.483 29.544 1.00 86.00 71 ALA A CA 1
ATOM 563 C C . ALA A 1 71 ? -13.098 -1.141 28.270 1.00 86.00 71 ALA A C 1
ATOM 565 O O . ALA A 1 71 ? -11.886 -1.320 28.158 1.00 86.00 71 ALA A O 1
ATOM 566 N N . ALA A 1 72 ? -13.956 -1.476 27.300 1.00 89.12 72 ALA A N 1
ATOM 567 C CA . ALA A 1 72 ? -13.538 -2.020 26.009 1.00 89.12 72 ALA A CA 1
ATOM 568 C C . ALA A 1 72 ? -12.966 -0.923 25.097 1.00 89.12 72 ALA A C 1
ATOM 570 O O . ALA A 1 72 ? -11.956 -1.154 24.436 1.00 89.12 72 ALA A O 1
ATOM 571 N N . ARG A 1 73 ? -13.540 0.292 25.138 1.00 92.50 73 ARG A N 1
ATOM 572 C CA . ARG A 1 73 ? -13.052 1.453 24.375 1.00 92.50 73 ARG A CA 1
ATOM 573 C C . ARG A 1 73 ? -11.576 1.736 24.631 1.00 92.50 73 ARG A C 1
ATOM 575 O O . ARG A 1 73 ? -10.828 1.843 23.671 1.00 92.50 73 ARG A O 1
ATOM 582 N N . LYS A 1 74 ? -11.129 1.757 25.891 1.00 89.88 74 LYS A N 1
ATOM 583 C CA . LYS A 1 74 ? -9.727 2.075 26.224 1.00 89.88 74 LYS A CA 1
ATOM 584 C C . LYS A 1 74 ? -8.714 1.117 25.580 1.00 89.88 74 LYS A C 1
ATOM 586 O O . LYS A 1 74 ? -7.666 1.550 25.116 1.00 89.88 74 LYS A O 1
ATOM 591 N N . LYS A 1 75 ? -9.022 -0.186 25.533 1.00 88.25 75 LYS A N 1
ATOM 592 C CA . LYS A 1 75 ? -8.160 -1.172 24.854 1.00 88.25 75 LYS A CA 1
ATOM 593 C C . LYS A 1 75 ? -8.186 -0.982 23.337 1.00 88.25 75 LYS A C 1
ATOM 595 O O . LYS A 1 75 ? -7.148 -1.043 22.691 1.00 88.25 75 LYS A O 1
ATOM 600 N N . MET A 1 76 ? -9.368 -0.723 22.782 1.00 93.88 76 MET A N 1
ATOM 601 C CA . MET A 1 76 ? -9.551 -0.512 21.347 1.00 93.88 76 MET A CA 1
ATOM 602 C C . MET A 1 76 ? -8.884 0.773 20.852 1.00 93.88 76 MET A C 1
ATOM 604 O O . MET A 1 76 ? -8.343 0.768 19.756 1.00 93.88 76 MET A O 1
ATOM 608 N N . GLU A 1 77 ? -8.878 1.843 21.647 1.00 94.50 77 GLU A N 1
ATOM 609 C CA . GLU A 1 77 ? -8.221 3.114 21.324 1.00 94.50 77 GLU A CA 1
ATOM 610 C C . GLU A 1 77 ? -6.725 2.919 21.063 1.00 94.50 77 GLU A C 1
ATOM 612 O O . GLU A 1 77 ? -6.215 3.371 20.042 1.00 94.50 77 GLU A O 1
ATOM 617 N N . GLN A 1 78 ? -6.036 2.159 21.922 1.00 93.56 78 GLN A N 1
ATOM 618 C CA . GLN A 1 78 ? -4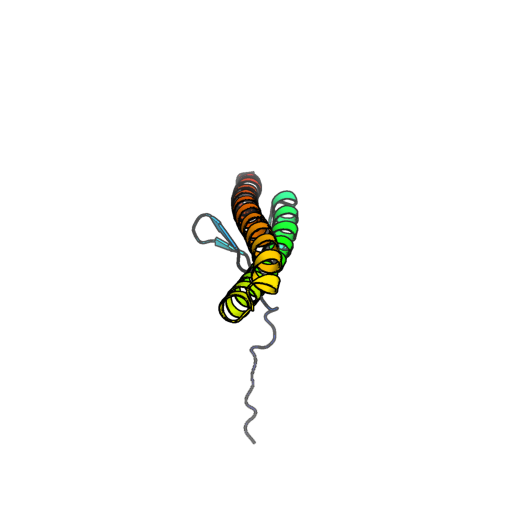.623 1.836 21.711 1.00 93.56 78 GLN A CA 1
ATOM 619 C C . GLN A 1 78 ? -4.398 1.053 20.413 1.00 93.56 78 GLN A C 1
ATOM 621 O O . GLN A 1 78 ? -3.500 1.394 19.645 1.00 93.56 78 GLN A O 1
ATOM 626 N N . SER A 1 79 ? -5.221 0.037 20.137 1.00 94.88 79 SER A N 1
ATOM 627 C CA . SER A 1 79 ? -5.118 -0.742 18.896 1.00 94.88 79 SER A CA 1
ATOM 628 C C . SER A 1 79 ? -5.425 0.093 17.650 1.00 94.88 79 SER A C 1
ATOM 630 O O . SER A 1 79 ? -4.747 -0.056 16.636 1.00 94.88 79 SER A O 1
ATOM 632 N N . ILE A 1 80 ? -6.411 0.992 17.725 1.00 97.38 80 ILE A N 1
ATOM 633 C CA . ILE A 1 80 ? -6.769 1.920 16.645 1.00 97.38 80 ILE A CA 1
ATOM 634 C C . ILE A 1 80 ? -5.593 2.849 16.345 1.00 97.38 80 ILE A C 1
ATOM 636 O O . ILE A 1 80 ? -5.179 2.921 15.192 1.00 97.38 80 ILE A O 1
ATOM 640 N N . LEU A 1 81 ? -5.007 3.484 17.365 1.00 97.31 81 LEU A N 1
ATOM 641 C CA . LEU A 1 81 ? -3.861 4.380 17.189 1.00 97.31 81 LEU A CA 1
ATOM 642 C C . LEU A 1 81 ? -2.658 3.651 16.575 1.00 97.31 81 LEU A C 1
ATOM 644 O O . LEU A 1 81 ? -2.062 4.135 15.616 1.00 97.31 81 LEU A O 1
ATOM 648 N N . GLN A 1 82 ? -2.316 2.460 17.074 1.00 96.56 82 GLN A N 1
ATOM 649 C CA . GLN A 1 82 ? -1.217 1.662 16.515 1.00 96.56 82 GLN A CA 1
ATOM 650 C C . GLN A 1 82 ? -1.442 1.326 15.037 1.00 96.56 82 GLN A C 1
ATOM 652 O O . GLN A 1 82 ? -0.523 1.442 14.224 1.00 96.56 82 GLN A O 1
ATOM 657 N N . LEU A 1 83 ? -2.666 0.938 14.676 1.00 97.50 83 LEU A N 1
ATOM 658 C CA . LEU A 1 83 ? -3.002 0.597 13.300 1.00 97.50 83 LEU A CA 1
ATOM 659 C C . LEU A 1 83 ? -3.046 1.837 12.393 1.00 97.50 83 LEU A C 1
ATOM 661 O O . LEU A 1 83 ? -2.620 1.763 11.245 1.00 97.50 83 LEU A O 1
ATOM 665 N N . GLU A 1 84 ? -3.477 2.993 12.903 1.00 98.12 84 GLU A N 1
ATOM 666 C CA . GLU A 1 84 ? -3.403 4.281 12.199 1.00 98.12 84 GLU A CA 1
ATOM 667 C C . GLU A 1 84 ? -1.961 4.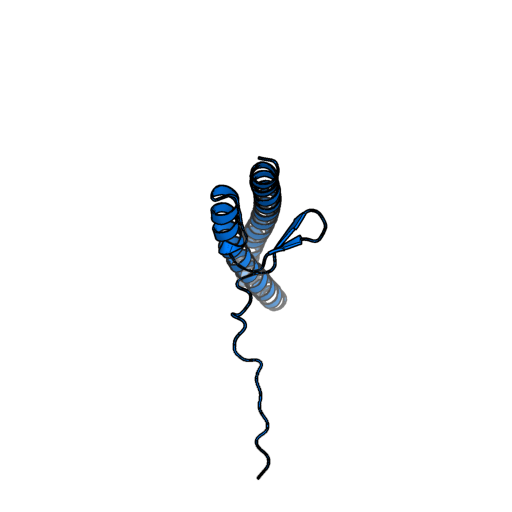668 11.868 1.00 98.12 84 GLU A C 1
ATOM 669 O O . GLU A 1 84 ? -1.674 5.049 10.729 1.00 98.12 84 GLU A O 1
ATOM 674 N N . HIS A 1 85 ? -1.045 4.519 12.828 1.00 98.12 85 HIS A N 1
ATOM 675 C CA . HIS A 1 85 ? 0.382 4.730 12.596 1.00 98.12 85 HIS A CA 1
ATOM 676 C C . HIS A 1 85 ? 0.921 3.771 11.530 1.00 98.12 85 HIS A C 1
ATOM 678 O O . HIS A 1 85 ? 1.528 4.225 10.561 1.00 98.12 85 HIS A O 1
ATOM 684 N N . LYS A 1 86 ? 0.610 2.472 11.638 1.00 97.50 86 LYS A N 1
ATOM 685 C CA . LYS A 1 86 ? 1.019 1.463 10.649 1.00 97.50 86 LYS A CA 1
ATOM 686 C C . LYS A 1 86 ? 0.527 1.806 9.238 1.00 97.50 86 LYS A C 1
ATOM 688 O O . LYS A 1 86 ? 1.313 1.777 8.296 1.00 97.50 86 LYS A O 1
ATOM 693 N N . VAL A 1 87 ? -0.745 2.185 9.088 1.00 98.25 87 VAL A N 1
ATOM 694 C CA . VAL A 1 87 ? -1.340 2.602 7.804 1.00 98.25 87 VAL A CA 1
ATOM 695 C C . VAL A 1 87 ? -0.649 3.851 7.250 1.00 98.25 87 VAL A C 1
ATOM 697 O O . VAL A 1 87 ? -0.377 3.922 6.049 1.00 98.25 87 VAL A O 1
ATOM 700 N N . SER A 1 88 ? -0.363 4.835 8.106 1.00 98.06 88 SER A N 1
ATOM 701 C CA . SER A 1 88 ? 0.330 6.070 7.725 1.00 98.06 88 SER A CA 1
ATOM 702 C C . SER A 1 88 ? 1.739 5.786 7.203 1.00 98.06 88 SER A C 1
ATOM 704 O O . SER A 1 88 ? 2.098 6.223 6.107 1.00 98.06 88 SER A O 1
ATOM 706 N N . ASP A 1 89 ? 2.514 4.991 7.936 1.00 97.94 89 ASP A N 1
ATOM 707 C CA . ASP A 1 89 ? 3.892 4.667 7.575 1.00 97.94 89 ASP A CA 1
ATOM 708 C C . ASP A 1 89 ? 3.956 3.781 6.329 1.00 97.94 89 ASP A C 1
ATOM 710 O O . ASP A 1 89 ? 4.712 4.079 5.405 1.00 97.94 89 ASP A O 1
ATOM 714 N N . ALA A 1 90 ? 3.091 2.768 6.226 1.00 97.81 90 ALA A N 1
ATOM 715 C CA . ALA A 1 90 ? 2.976 1.940 5.029 1.00 97.81 90 ALA A CA 1
ATOM 716 C C . ALA A 1 90 ? 2.600 2.763 3.787 1.00 97.81 90 ALA A C 1
ATOM 718 O O . ALA A 1 90 ? 3.140 2.520 2.711 1.00 97.81 90 ALA A O 1
ATOM 719 N N . THR A 1 91 ? 1.735 3.774 3.924 1.00 97.81 91 THR A N 1
ATOM 720 C CA . THR A 1 91 ? 1.374 4.669 2.810 1.00 97.81 91 THR A CA 1
ATOM 721 C C . THR A 1 91 ? 2.581 5.481 2.328 1.00 97.81 91 THR A C 1
ATOM 723 O O . THR A 1 91 ? 2.797 5.598 1.121 1.00 97.81 91 THR A O 1
ATOM 726 N N . LYS A 1 92 ? 3.404 6.003 3.247 1.00 98.12 92 LYS A N 1
ATOM 727 C CA . LYS A 1 92 ? 4.642 6.724 2.895 1.00 98.12 92 LYS A CA 1
ATOM 728 C C . LYS A 1 92 ? 5.661 5.795 2.238 1.00 98.12 92 LYS A C 1
ATOM 730 O O . LYS A 1 92 ? 6.237 6.145 1.212 1.00 98.12 92 LYS A O 1
ATOM 735 N N . THR A 1 93 ? 5.855 4.602 2.797 1.00 97.69 93 THR A N 1
ATOM 736 C CA . THR A 1 93 ? 6.754 3.593 2.225 1.00 97.69 93 THR A CA 1
ATOM 737 C C . THR A 1 93 ? 6.306 3.188 0.825 1.00 97.69 93 THR A C 1
ATOM 739 O O . THR A 1 93 ? 7.144 3.098 -0.066 1.00 97.69 93 THR A O 1
ATOM 742 N N . LEU A 1 94 ? 5.001 3.019 0.596 1.00 97.88 94 LEU A N 1
ATOM 743 C CA . LEU A 1 94 ? 4.457 2.707 -0.724 1.00 97.88 94 LEU A CA 1
ATOM 744 C C . LEU A 1 94 ? 4.773 3.814 -1.740 1.00 97.88 94 LEU A C 1
ATOM 746 O O . LEU A 1 94 ? 5.247 3.515 -2.828 1.00 97.88 94 LEU A O 1
ATOM 750 N N . ALA A 1 95 ? 4.596 5.087 -1.370 1.00 97.75 95 ALA A N 1
ATOM 751 C CA . ALA A 1 95 ? 4.939 6.215 -2.239 1.00 97.75 95 ALA A CA 1
ATOM 752 C C . ALA A 1 95 ? 6.442 6.268 -2.576 1.00 97.75 95 ALA A C 1
ATOM 754 O O . ALA A 1 95 ? 6.817 6.544 -3.717 1.00 97.75 95 ALA A O 1
ATOM 755 N N . ASN A 1 96 ? 7.306 5.964 -1.605 1.00 98.12 96 ASN A N 1
ATOM 756 C CA . ASN A 1 96 ? 8.750 5.883 -1.832 1.00 98.12 96 ASN A CA 1
ATOM 757 C C . ASN A 1 96 ? 9.112 4.728 -2.775 1.00 98.12 96 ASN A C 1
ATOM 759 O O . ASN A 1 96 ? 9.913 4.914 -3.688 1.00 98.12 96 ASN A O 1
ATOM 763 N N . ILE A 1 97 ? 8.499 3.554 -2.590 1.00 98.19 97 ILE A N 1
ATOM 764 C CA . ILE A 1 97 ? 8.678 2.411 -3.492 1.00 98.19 97 ILE A CA 1
ATOM 765 C C . ILE A 1 97 ? 8.215 2.779 -4.905 1.00 98.19 97 ILE A C 1
ATOM 767 O O . ILE A 1 97 ? 8.959 2.542 -5.850 1.00 98.19 97 ILE A O 1
ATOM 771 N N . ASP A 1 98 ? 7.052 3.420 -5.057 1.00 97.75 98 ASP A N 1
ATOM 772 C CA . ASP A 1 98 ? 6.533 3.860 -6.356 1.00 97.75 98 ASP A CA 1
ATOM 773 C C . ASP A 1 98 ? 7.531 4.771 -7.085 1.00 97.75 98 ASP A C 1
ATOM 775 O O . ASP A 1 98 ? 7.784 4.588 -8.274 1.00 97.75 98 ASP A O 1
ATOM 779 N N . ASN A 1 99 ? 8.139 5.729 -6.383 1.00 97.44 99 ASN A N 1
ATOM 780 C CA . ASN A 1 99 ? 9.152 6.611 -6.967 1.00 97.44 99 ASN A CA 1
ATOM 781 C C . ASN A 1 99 ? 10.427 5.854 -7.361 1.00 97.44 99 ASN A C 1
ATOM 783 O O . ASN A 1 99 ? 10.972 6.096 -8.439 1.00 97.44 99 ASN A O 1
ATOM 787 N N . ASN A 1 100 ? 10.872 4.910 -6.531 1.00 97.88 100 ASN A N 1
ATOM 788 C CA . ASN A 1 100 ? 12.053 4.100 -6.819 1.00 97.88 100 ASN A CA 1
ATOM 789 C C . ASN A 1 100 ? 11.829 3.161 -8.012 1.00 97.88 100 ASN A C 1
ATOM 791 O O . ASN A 1 100 ? 12.727 3.024 -8.835 1.00 97.88 100 ASN A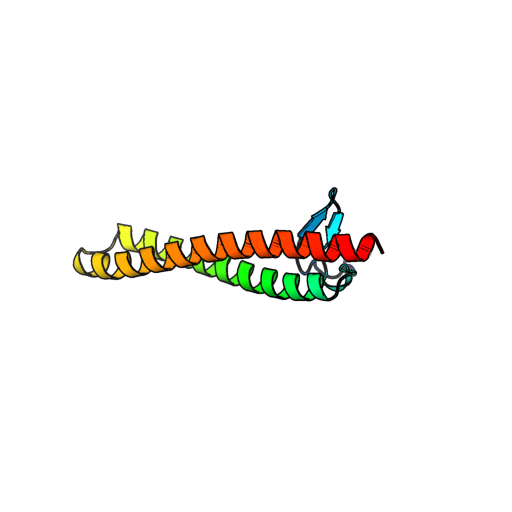 O 1
ATOM 795 N N . ILE A 1 101 ? 10.629 2.582 -8.157 1.00 97.94 101 ILE A N 1
ATOM 796 C CA . ILE A 1 101 ? 10.249 1.789 -9.337 1.00 97.94 101 ILE A CA 1
ATOM 797 C C . ILE A 1 101 ? 10.384 2.641 -10.600 1.00 97.94 101 ILE A C 1
ATOM 799 O O . ILE A 1 101 ? 11.042 2.221 -11.548 1.00 97.94 101 ILE A O 1
ATOM 803 N N . ARG A 1 102 ? 9.803 3.850 -10.611 1.00 97.19 102 ARG A N 1
ATOM 804 C CA . ARG A 1 102 ? 9.868 4.751 -11.777 1.00 97.19 102 ARG A CA 1
ATOM 805 C C . ARG A 1 102 ? 11.301 5.136 -12.122 1.00 97.19 102 ARG A C 1
ATOM 807 O O . ARG A 1 102 ? 11.674 5.071 -13.285 1.00 97.19 102 ARG A O 1
ATOM 814 N N . SER A 1 103 ? 12.101 5.494 -11.119 1.00 96.56 103 SER A N 1
ATOM 815 C CA . SER A 1 103 ? 13.507 5.871 -11.303 1.00 96.56 103 SER A CA 1
ATOM 816 C C . SER A 1 103 ? 14.350 4.720 -11.869 1.00 96.56 103 SER A C 1
ATOM 818 O O . SER A 1 103 ? 15.095 4.902 -12.836 1.00 96.56 103 SER A O 1
ATOM 820 N N . ALA A 1 104 ? 14.200 3.518 -11.301 1.00 96.88 104 ALA A N 1
ATOM 821 C CA . ALA A 1 104 ? 14.934 2.331 -11.729 1.00 96.88 104 ALA A CA 1
ATOM 822 C C . ALA A 1 104 ? 14.533 1.882 -13.141 1.00 96.88 104 ALA A C 1
ATOM 824 O O . ALA A 1 104 ? 15.390 1.456 -13.913 1.00 96.88 104 ALA A O 1
ATOM 825 N N . GLU A 1 105 ? 13.248 1.989 -13.484 1.00 96.25 105 GLU A N 1
ATOM 826 C CA . GLU A 1 105 ? 12.747 1.644 -14.814 1.00 96.25 105 GLU A CA 1
ATOM 827 C C . GLU A 1 105 ? 13.187 2.669 -15.866 1.00 96.25 105 GLU A C 1
ATOM 829 O O . GLU A 1 105 ? 13.708 2.283 -16.908 1.00 96.25 105 GLU A O 1
ATOM 834 N N . GLN A 1 106 ? 13.089 3.968 -15.570 1.00 94.12 106 GLN A N 1
ATOM 835 C CA . GLN A 1 106 ? 13.566 5.029 -16.462 1.00 94.12 106 GLN A CA 1
ATOM 836 C C . GLN A 1 106 ? 15.065 4.881 -16.764 1.00 94.12 106 GLN A C 1
ATOM 838 O O . GLN A 1 106 ? 15.476 4.914 -17.919 1.00 94.12 106 GLN A O 1
ATOM 843 N N . SER A 1 107 ? 15.874 4.603 -15.737 1.00 94.25 107 SER A N 1
ATOM 844 C CA . SER A 1 107 ? 17.318 4.372 -15.891 1.00 94.25 107 SER A CA 1
ATOM 845 C C . SER A 1 107 ? 17.664 3.133 -16.725 1.00 94.25 107 SER A C 1
ATOM 847 O O . SER A 1 107 ? 18.800 3.011 -17.181 1.00 94.25 107 SER A O 1
ATOM 849 N N . ALA A 1 108 ? 16.745 2.174 -16.867 1.00 94.12 108 ALA A N 1
ATOM 850 C CA . ALA A 1 108 ? 16.928 1.017 -17.739 1.00 94.12 108 ALA A CA 1
ATOM 851 C C . ALA A 1 108 ? 16.508 1.311 -19.184 1.00 94.12 108 ALA A C 1
ATOM 853 O O . ALA A 1 108 ? 17.156 0.805 -20.092 1.00 94.12 108 ALA A O 1
ATOM 854 N N . ILE A 1 109 ? 15.480 2.141 -19.382 1.00 91.19 109 ILE A N 1
ATOM 855 C CA . ILE A 1 109 ? 14.983 2.558 -20.703 1.00 91.19 109 ILE A CA 1
ATOM 856 C C . ILE A 1 109 ? 15.967 3.496 -21.413 1.00 91.19 109 ILE A C 1
ATOM 858 O O . ILE A 1 109 ? 16.119 3.414 -22.627 1.00 91.19 109 ILE A O 1
ATOM 862 N N . ASP A 1 110 ? 16.628 4.386 -20.670 1.00 88.44 110 ASP A N 1
ATOM 863 C CA . ASP A 1 110 ? 17.550 5.382 -21.238 1.00 88.44 110 ASP A CA 1
ATOM 864 C C . ASP A 1 110 ? 18.936 4.815 -21.617 1.00 88.44 110 ASP A C 1
ATOM 866 O O . ASP A 1 110 ? 19.802 5.569 -22.068 1.00 88.44 110 ASP A O 1
ATOM 870 N N . LYS A 1 111 ? 19.178 3.515 -21.401 1.00 75.62 111 LYS A N 1
ATOM 871 C CA . LYS A 1 111 ? 20.433 2.823 -21.745 1.00 75.62 111 LYS A CA 1
ATOM 872 C C . LYS A 1 111 ? 20.412 2.274 -23.165 1.00 75.62 111 LYS A C 1
ATOM 874 O O . LYS A 1 111 ? 21.483 2.360 -23.806 1.00 75.62 111 LYS A O 1
#

pLDDT: mean 90.47, std 13.54, range [44.66, 98.44]

Sequence (111 aa):
SIESISADTDKPDDEFVFYVMNGVRYTRFDNFQSSEARSLMEKRVALASQLADDKTELKRLRAAYANAKPAARKKMEQSILQLEHKVSDATKTLANIDNNIRSAEQSAIDK

Radius of gyration: 20.68 Å; Cα contacts (8 Å, |Δi|>4): 78; chains: 1; bounding box: 49×33×63 Å

Mean predicted aligned error: 6.89 Å

Solvent-accessible surface area (backbone atoms only — not comparable to full-atom values): 6479 Å² total; per-residue (Å²): 139,82,89,80,83,80,88,79,80,83,73,78,78,70,79,47,85,44,72,59,59,98,82,44,70,40,35,49,71,83,69,48,84,18,70,64,20,36,56,45,46,55,54,43,54,54,49,51,52,53,48,52,52,53,51,50,50,48,54,51,50,55,60,50,45,77,74,45,55,75,80,55,31,62,59,49,52,55,54,48,53,53,49,50,50,51,49,53,52,50,52,53,52,47,52,52,47,54,51,50,27,32,53,41,32,50,63,48,71,79,107

Nearest PDB structures (foldseek):
  5f7t-assembly4_L  TM=8.249E-01  e=4.627E-01  Macaca mulatta
  5eiu-assembly1_D  TM=8.209E-01  e=7.736E-01  Macaca mulatta
  3tul-assembly5_B  TM=6.324E-01  e=1.067E+00  Salmonella enterica subsp. enterica serovar Typhimurium